Protein AF-A0AAW9CSM8-F1 (afdb_monomer_lite)

Radius of gyration: 27.27 Å; chains: 1; bounding box: 82×70×45 Å

InterPro domains:
  IPR001107 Band 7 domain [PF01145] (23-104)

Structure (mmCIF, N/CA/C/O backbone):
data_AF-A0AAW9CSM8-F1
#
_entry.id   AF-A0AAW9CSM8-F1
#
loop_
_atom_site.group_PDB
_atom_site.id
_atom_site.type_symbol
_atom_site.label_atom_id
_atom_site.label_alt_id
_atom_site.label_comp_id
_atom_site.label_asym_id
_atom_site.label_entity_id
_atom_site.label_seq_id
_atom_site.pdbx_PDB_ins_code
_atom_site.Cartn_x
_atom_site.Cartn_y
_atom_site.Cartn_z
_atom_site.occupancy
_atom_site.B_iso_or_equiv
_atom_site.auth_seq_id
_atom_site.auth_comp_id
_atom_site.auth_asym_id
_atom_site.auth_atom_id
_atom_site.pdbx_PDB_model_num
ATOM 1 N N . MET A 1 1 ? 42.971 23.163 -3.389 1.00 59.88 1 MET A N 1
ATOM 2 C CA . MET A 1 1 ? 43.068 22.474 -4.699 1.00 59.88 1 MET A CA 1
ATOM 3 C C . MET A 1 1 ? 42.700 20.986 -4.624 1.00 59.88 1 MET A C 1
ATOM 5 O O . MET A 1 1 ? 41.675 20.627 -5.176 1.00 59.88 1 MET A O 1
ATOM 9 N N . LYS A 1 2 ? 43.427 20.116 -3.897 1.00 65.19 2 LYS A N 1
ATOM 10 C CA . LYS A 1 2 ? 43.153 18.652 -3.868 1.00 65.19 2 LYS A CA 1
ATOM 11 C C . LYS A 1 2 ? 41.755 18.247 -3.356 1.00 65.19 2 LYS A C 1
ATOM 13 O O . LYS A 1 2 ? 41.156 17.319 -3.883 1.00 65.19 2 LYS A O 1
ATOM 18 N N . ARG A 1 3 ? 41.207 18.968 -2.368 1.00 72.38 3 ARG A N 1
ATOM 19 C CA . ARG A 1 3 ? 39.859 18.698 -1.824 1.00 72.38 3 ARG A CA 1
ATOM 20 C C . ARG A 1 3 ? 38.722 19.069 -2.790 1.00 72.38 3 ARG A C 1
ATOM 22 O O . ARG A 1 3 ? 37.690 18.417 -2.765 1.00 72.38 3 ARG A O 1
ATOM 29 N N . LEU A 1 4 ? 38.932 20.053 -3.670 1.00 75.44 4 LEU A N 1
ATOM 30 C CA . LEU A 1 4 ? 37.943 20.464 -4.680 1.00 75.44 4 LEU A CA 1
ATOM 31 C C . LEU A 1 4 ? 37.804 19.412 -5.792 1.00 75.44 4 LEU A C 1
ATOM 33 O O . LEU A 1 4 ? 36.691 19.107 -6.206 1.00 75.44 4 LEU A O 1
ATOM 37 N N . PHE A 1 5 ? 38.912 18.786 -6.203 1.00 75.94 5 PHE A N 1
ATOM 38 C CA . PHE A 1 5 ? 38.882 17.673 -7.160 1.00 75.94 5 PHE A CA 1
ATOM 39 C C . PHE A 1 5 ? 38.205 16.418 -6.593 1.00 75.94 5 PHE A C 1
ATOM 41 O O . PHE A 1 5 ? 37.461 15.755 -7.309 1.00 75.94 5 PHE A O 1
ATOM 48 N N . LEU A 1 6 ? 38.394 16.123 -5.301 1.00 76.44 6 LEU A N 1
ATOM 49 C CA . LEU A 1 6 ? 37.697 15.011 -4.643 1.00 76.44 6 LEU A CA 1
ATOM 50 C C . LEU A 1 6 ? 36.178 15.225 -4.604 1.00 76.44 6 LEU A C 1
ATOM 52 O O . LEU A 1 6 ? 35.428 14.306 -4.911 1.00 76.44 6 LEU A O 1
ATOM 56 N N . ILE A 1 7 ? 35.716 16.440 -4.298 1.00 78.81 7 ILE A N 1
ATOM 57 C CA . ILE A 1 7 ? 34.277 16.753 -4.266 1.00 78.81 7 ILE A CA 1
ATOM 58 C C . ILE A 1 7 ? 33.657 16.647 -5.669 1.00 78.81 7 ILE A C 1
ATOM 60 O O . ILE A 1 7 ? 32.566 16.100 -5.812 1.00 78.81 7 ILE A O 1
ATOM 64 N N . SER A 1 8 ? 34.375 17.080 -6.711 1.00 79.94 8 SER A N 1
ATOM 65 C CA . SER A 1 8 ? 33.909 16.999 -8.104 1.00 79.94 8 SER A CA 1
ATOM 66 C C . SER A 1 8 ? 33.718 15.566 -8.615 1.00 79.94 8 SER A C 1
ATOM 68 O O . SER A 1 8 ? 32.921 15.361 -9.525 1.00 79.94 8 SER A O 1
ATOM 70 N N . ILE A 1 9 ? 34.443 14.587 -8.067 1.00 79.62 9 ILE A N 1
ATOM 71 C CA . ILE A 1 9 ? 34.352 13.176 -8.482 1.00 79.62 9 ILE A CA 1
ATOM 72 C C . ILE A 1 9 ? 33.342 12.412 -7.616 1.00 79.62 9 ILE A C 1
ATOM 74 O O . ILE A 1 9 ? 32.622 11.549 -8.112 1.00 79.62 9 ILE A O 1
ATOM 78 N N . VAL A 1 10 ? 33.247 12.744 -6.327 1.00 80.81 10 VAL A N 1
ATOM 79 C CA . VAL A 1 10 ? 32.354 12.050 -5.387 1.00 80.81 10 VAL A CA 1
ATOM 80 C C . VAL A 1 10 ? 30.888 12.466 -5.568 1.00 80.81 10 VAL A C 1
ATOM 82 O O . VAL A 1 10 ? 30.000 11.625 -5.439 1.00 80.81 10 VAL A O 1
ATOM 85 N N . ALA A 1 11 ? 30.617 13.726 -5.921 1.00 78.00 11 ALA A N 1
ATOM 86 C CA . ALA A 1 11 ? 29.257 14.229 -6.131 1.00 78.00 11 ALA A CA 1
ATOM 87 C C . ALA A 1 11 ? 28.456 13.489 -7.234 1.00 78.00 11 ALA A C 1
ATOM 89 O O . ALA A 1 11 ? 27.327 13.080 -6.955 1.00 78.00 11 ALA A O 1
ATOM 90 N N . PRO A 1 12 ? 28.989 13.244 -8.451 1.00 76.06 12 PRO A N 1
ATOM 91 C CA . PRO A 1 12 ? 28.251 12.505 -9.480 1.00 76.06 12 PRO A CA 1
ATOM 92 C C . PRO A 1 12 ? 28.081 11.016 -9.142 1.00 76.06 12 PRO A C 1
ATOM 94 O O . PRO A 1 12 ? 27.063 10.423 -9.496 1.00 76.06 12 PRO A O 1
ATOM 97 N N . LEU A 1 13 ? 29.027 10.413 -8.412 1.00 72.38 13 LEU A N 1
ATOM 98 C CA . LEU A 1 13 ? 28.932 9.012 -7.991 1.00 72.38 13 LEU A CA 1
ATOM 99 C C . LEU A 1 13 ? 27.810 8.795 -6.964 1.00 72.38 13 LEU A C 1
ATOM 101 O O . LEU A 1 13 ? 27.096 7.801 -7.036 1.00 72.38 13 LEU A O 1
ATOM 105 N N . MET A 1 14 ? 27.615 9.750 -6.051 1.00 68.06 14 MET A N 1
ATOM 106 C CA . MET A 1 14 ? 26.500 9.758 -5.094 1.00 68.06 14 MET A CA 1
ATOM 107 C C . MET A 1 14 ? 25.132 9.822 -5.789 1.00 68.06 14 MET A C 1
ATOM 109 O O . MET A 1 14 ? 24.180 9.185 -5.344 1.00 68.06 14 MET A O 1
ATOM 113 N N . PHE A 1 15 ? 25.036 10.540 -6.910 1.00 67.81 15 PHE A N 1
ATOM 114 C CA . PHE A 1 15 ? 23.776 10.716 -7.635 1.00 67.81 15 PHE A CA 1
ATOM 115 C C . PHE A 1 15 ? 23.300 9.427 -8.330 1.00 67.81 15 PHE A C 1
ATOM 117 O O . PHE A 1 15 ? 22.097 9.188 -8.442 1.00 67.81 15 PHE A O 1
ATOM 124 N N . LEU A 1 16 ? 24.232 8.553 -8.729 1.00 66.38 16 LEU A N 1
ATOM 125 C CA . LEU A 1 16 ? 23.946 7.295 -9.433 1.00 66.38 16 LEU A CA 1
ATOM 126 C C . LEU A 1 16 ? 23.325 6.201 -8.544 1.00 66.38 16 LEU A C 1
ATOM 128 O O . LEU A 1 16 ? 22.789 5.228 -9.068 1.00 66.38 16 LEU A O 1
ATOM 132 N N . VAL A 1 17 ? 23.369 6.340 -7.215 1.00 65.56 17 VAL A N 1
ATOM 133 C CA . VAL A 1 17 ? 22.896 5.303 -6.271 1.00 65.56 17 VAL A CA 1
ATOM 134 C C . VAL A 1 17 ? 21.441 5.530 -5.819 1.00 65.56 17 VAL A C 1
ATOM 136 O O . VAL A 1 17 ? 20.876 4.719 -5.093 1.00 65.56 17 VAL A O 1
ATOM 139 N N . THR A 1 18 ? 20.782 6.596 -6.277 1.00 65.88 18 THR A N 1
ATOM 140 C CA . THR A 1 18 ? 19.479 7.054 -5.748 1.00 65.88 18 THR A CA 1
ATOM 141 C C . THR A 1 18 ? 18.241 6.258 -6.207 1.00 65.88 18 THR A C 1
ATOM 143 O O . THR A 1 18 ? 17.124 6.659 -5.903 1.00 65.88 18 THR A O 1
ATOM 146 N N . GLY A 1 19 ? 18.403 5.120 -6.895 1.00 64.62 19 GLY A N 1
ATOM 147 C CA . GLY A 1 19 ? 17.304 4.389 -7.554 1.00 64.62 19 GLY A CA 1
ATOM 148 C C . GLY A 1 19 ? 17.041 2.956 -7.073 1.00 64.62 19 GLY A C 1
ATOM 149 O O . GLY A 1 19 ? 16.631 2.113 -7.865 1.00 64.62 19 GLY A O 1
ATOM 150 N N . CYS A 1 20 ? 17.360 2.611 -5.827 1.00 72.94 20 CYS A N 1
ATOM 151 C CA . CYS A 1 20 ? 17.330 1.220 -5.364 1.00 72.94 20 CYS A CA 1
ATOM 152 C C . CYS A 1 20 ? 16.128 0.933 -4.449 1.00 72.94 20 CYS A C 1
ATOM 154 O O . CYS A 1 20 ? 16.209 1.166 -3.243 1.00 72.94 20 CYS A O 1
ATOM 156 N N . ASP A 1 21 ? 15.058 0.359 -5.007 1.00 78.12 21 ASP A N 1
ATOM 157 C CA . ASP A 1 21 ? 13.872 -0.060 -4.252 1.00 78.12 21 ASP A CA 1
ATOM 158 C C . ASP A 1 21 ? 13.936 -1.555 -3.914 1.00 78.12 21 ASP A C 1
ATOM 160 O O . ASP A 1 21 ? 14.312 -2.407 -4.732 1.00 78.12 21 ASP A O 1
ATOM 164 N N . ASN A 1 22 ? 13.552 -1.906 -2.688 1.00 80.81 22 ASN A N 1
ATOM 165 C CA . ASN A 1 22 ? 13.473 -3.294 -2.249 1.00 80.81 22 ASN A CA 1
ATOM 166 C C . ASN A 1 22 ? 12.040 -3.662 -1.870 1.00 80.81 22 ASN A C 1
ATOM 168 O O . ASN A 1 22 ? 11.440 -3.026 -1.009 1.00 80.81 22 ASN A O 1
ATOM 172 N N . VAL A 1 23 ? 11.527 -4.721 -2.496 1.00 84.62 23 VAL A N 1
ATOM 173 C CA . VAL A 1 23 ? 10.249 -5.332 -2.135 1.00 84.62 23 VAL A CA 1
ATOM 174 C C . VAL A 1 23 ? 10.536 -6.558 -1.265 1.00 84.62 23 VAL A C 1
ATOM 176 O O . VAL A 1 23 ? 11.103 -7.534 -1.774 1.00 84.62 23 VAL A O 1
ATOM 179 N N . PRO A 1 24 ? 10.183 -6.525 0.031 1.00 83.69 24 PRO A N 1
ATOM 180 C CA . PRO A 1 24 ? 10.383 -7.654 0.930 1.00 83.69 24 PRO A CA 1
ATOM 181 C C . PRO A 1 24 ? 9.439 -8.821 0.600 1.00 83.69 24 PRO A C 1
ATOM 183 O O . PRO A 1 24 ? 8.401 -8.655 -0.043 1.00 83.69 24 PRO A O 1
ATOM 186 N N . ALA A 1 25 ? 9.792 -10.024 1.058 1.00 81.62 25 ALA A N 1
ATOM 187 C CA . ALA A 1 25 ? 8.943 -11.205 0.911 1.00 81.62 25 ALA A CA 1
ATOM 188 C C . ALA A 1 25 ? 7.593 -11.019 1.632 1.00 81.62 25 ALA A C 1
ATOM 190 O O . ALA A 1 25 ? 7.535 -10.418 2.703 1.00 81.62 25 ALA A O 1
ATOM 191 N N . GLY A 1 26 ? 6.508 -11.536 1.045 1.00 81.00 26 GLY A N 1
ATOM 192 C CA . GLY A 1 26 ? 5.142 -11.333 1.554 1.00 81.00 26 GLY A CA 1
ATOM 193 C C . GLY A 1 26 ? 4.497 -10.012 1.119 1.00 81.00 26 GLY A C 1
ATOM 194 O O . GLY A 1 26 ? 3.398 -9.688 1.561 1.00 81.00 26 GLY A O 1
ATOM 195 N N . TYR A 1 27 ? 5.161 -9.260 0.243 1.00 86.12 27 TYR A N 1
ATOM 196 C CA . TYR A 1 27 ? 4.617 -8.065 -0.380 1.00 86.12 27 TYR A CA 1
ATOM 197 C C . TYR A 1 27 ? 4.742 -8.142 -1.901 1.00 86.12 27 TYR A C 1
ATOM 199 O O . TYR A 1 27 ? 5.602 -8.834 -2.447 1.00 86.12 27 TYR A O 1
ATOM 207 N N . VAL A 1 28 ? 3.876 -7.401 -2.581 1.00 87.31 28 VAL A N 1
ATOM 208 C CA . VAL A 1 28 ? 3.871 -7.213 -4.029 1.00 87.31 28 VAL A CA 1
ATOM 209 C C . VAL A 1 28 ? 4.103 -5.741 -4.319 1.00 87.31 28 VAL A C 1
ATOM 211 O O . VAL A 1 28 ? 3.459 -4.875 -3.730 1.00 87.31 28 VAL A O 1
ATOM 214 N N . GLY A 1 29 ? 5.026 -5.459 -5.231 1.00 86.62 29 GLY A N 1
ATOM 215 C CA . GLY A 1 29 ? 5.266 -4.117 -5.735 1.00 86.62 29 GLY A CA 1
ATOM 216 C C . GLY A 1 29 ? 4.393 -3.829 -6.953 1.00 86.62 29 GLY A C 1
ATOM 217 O O . GLY A 1 29 ? 4.300 -4.652 -7.860 1.00 86.62 29 GLY A O 1
ATOM 218 N N . VAL A 1 30 ? 3.779 -2.656 -7.014 1.00 86.94 30 VAL A N 1
ATOM 219 C CA . VAL A 1 30 ? 3.148 -2.120 -8.220 1.00 86.94 30 VAL A CA 1
ATOM 220 C C . VAL A 1 30 ? 3.979 -0.940 -8.684 1.00 86.94 30 VAL A C 1
ATOM 222 O O . VAL A 1 30 ? 4.096 0.074 -7.997 1.00 86.94 30 VAL A O 1
ATOM 225 N N . LYS A 1 31 ? 4.569 -1.097 -9.862 1.00 86.00 31 LYS A N 1
ATOM 226 C CA . LYS A 1 31 ? 5.397 -0.093 -10.510 1.00 86.00 31 LYS A CA 1
ATOM 227 C C . LYS A 1 31 ? 4.504 0.823 -11.339 1.00 86.00 31 LYS A C 1
ATOM 229 O O . LYS A 1 31 ? 3.823 0.345 -12.245 1.00 86.00 31 LYS A O 1
ATOM 234 N N . VAL A 1 32 ? 4.540 2.125 -11.058 1.00 85.19 32 VAL A N 1
ATOM 235 C CA . VAL A 1 32 ? 3.756 3.145 -11.772 1.00 85.19 32 VAL A CA 1
ATOM 236 C C . VAL A 1 32 ? 4.695 4.196 -12.354 1.00 85.19 32 VAL A C 1
ATOM 238 O O . VAL A 1 32 ? 5.610 4.679 -11.687 1.00 85.19 32 VAL A O 1
ATOM 241 N N . GLN A 1 33 ? 4.510 4.538 -13.629 1.00 84.81 33 GLN A N 1
ATOM 242 C CA . GLN A 1 33 ? 5.275 5.605 -14.278 1.00 84.81 33 GLN A CA 1
ATOM 243 C C . GLN A 1 33 ? 4.645 6.972 -13.978 1.00 84.81 33 GLN A C 1
ATOM 245 O O . GLN A 1 33 ? 3.456 7.180 -14.229 1.00 84.81 33 GLN A O 1
ATOM 250 N N . ARG A 1 34 ? 5.456 7.912 -13.468 1.00 74.19 34 ARG A N 1
ATOM 251 C CA . ARG A 1 34 ? 5.018 9.276 -13.109 1.00 74.19 34 ARG A CA 1
ATOM 252 C C . ARG A 1 34 ? 5.025 10.261 -14.275 1.00 74.19 34 ARG A C 1
ATOM 254 O O . ARG A 1 34 ? 4.303 11.251 -14.233 1.00 74.19 34 ARG A O 1
ATOM 261 N N . TYR A 1 35 ? 5.853 10.019 -15.289 1.00 70.56 35 TYR A N 1
ATOM 262 C CA . TYR A 1 35 ? 6.068 10.912 -16.432 1.00 70.56 35 TYR A CA 1
ATOM 263 C C . TYR A 1 35 ? 5.849 10.156 -17.750 1.00 70.56 35 TYR A C 1
ATOM 265 O O . TYR A 1 35 ? 6.177 8.975 -17.834 1.00 70.56 35 TYR A O 1
ATOM 273 N N . GLY A 1 36 ? 5.308 10.834 -18.769 1.00 72.31 36 GLY A N 1
ATOM 274 C CA . GLY A 1 36 ? 4.988 10.261 -20.089 1.00 72.31 36 GLY A CA 1
ATOM 275 C C . GLY A 1 36 ? 3.555 10.551 -20.549 1.00 72.31 36 GLY A C 1
ATOM 276 O O . GLY A 1 36 ? 2.840 11.294 -19.875 1.00 72.31 36 GLY A O 1
ATOM 277 N N . ASP A 1 37 ? 3.154 9.989 -21.689 1.00 71.94 37 ASP A N 1
ATOM 278 C CA . ASP A 1 37 ? 1.762 10.013 -22.183 1.00 71.94 37 ASP A CA 1
ATOM 279 C C . ASP A 1 37 ? 0.913 8.926 -21.484 1.00 71.94 37 ASP A C 1
ATOM 281 O O . ASP A 1 37 ? -0.244 9.146 -21.143 1.00 71.94 37 ASP A O 1
ATOM 285 N N . ASP A 1 38 ? 1.537 7.803 -21.107 1.00 65.94 38 ASP A N 1
ATOM 286 C CA . ASP A 1 38 ? 0.900 6.661 -20.426 1.00 65.94 38 ASP A CA 1
ATOM 287 C C . ASP A 1 38 ? 0.923 6.750 -18.883 1.00 65.94 38 ASP A C 1
ATOM 289 O O . ASP A 1 38 ? 0.996 5.732 -18.177 1.00 65.94 38 ASP A O 1
ATOM 293 N N . ARG A 1 39 ? 0.907 7.967 -18.319 1.00 63.22 39 ARG A N 1
ATOM 294 C CA . ARG A 1 39 ? 0.936 8.174 -16.856 1.00 63.22 39 ARG A CA 1
ATOM 295 C C . ARG A 1 39 ? -0.232 7.457 -16.189 1.00 63.22 39 ARG A C 1
ATOM 297 O O . ARG A 1 39 ? -1.387 7.674 -16.538 1.00 63.22 39 ARG A O 1
ATOM 304 N N . GLY A 1 40 ? 0.071 6.618 -15.202 1.00 61.91 40 GLY A N 1
ATOM 305 C CA . GLY A 1 40 ? -0.940 5.882 -14.436 1.00 61.91 40 GLY A CA 1
ATOM 306 C C . GLY A 1 40 ? -1.633 4.732 -15.179 1.00 61.91 40 GLY A C 1
ATOM 307 O O . GLY A 1 40 ? -2.357 3.976 -14.538 1.00 61.91 40 GLY A O 1
ATOM 308 N N . VAL A 1 41 ? -1.396 4.551 -16.485 1.00 68.69 41 VAL A N 1
ATOM 309 C CA . VAL A 1 41 ? -1.979 3.449 -17.275 1.00 68.69 41 VAL A CA 1
ATOM 310 C C . VAL A 1 41 ? -1.043 2.241 -17.302 1.00 68.69 41 VAL A C 1
ATOM 312 O O . VAL A 1 41 ? -1.498 1.098 -17.233 1.00 68.69 41 VAL A O 1
ATOM 315 N N . ASN A 1 42 ? 0.273 2.474 -17.331 1.00 68.88 42 ASN A N 1
ATOM 316 C CA . ASN A 1 42 ? 1.253 1.395 -17.263 1.00 68.88 42 ASN A CA 1
ATOM 317 C C . ASN A 1 42 ? 1.514 0.988 -15.803 1.00 68.88 42 ASN A C 1
ATOM 319 O O . ASN A 1 42 ? 2.385 1.537 -15.122 1.00 68.88 42 ASN A O 1
ATOM 323 N N . VAL A 1 43 ? 0.694 0.051 -15.322 1.00 77.88 43 VAL A N 1
ATOM 324 C CA . VAL A 1 43 ? 0.837 -0.591 -14.012 1.00 77.88 43 VAL A CA 1
ATOM 325 C C . VAL A 1 43 ? 1.485 -1.960 -14.187 1.00 77.88 43 VAL A C 1
ATOM 327 O O . VAL A 1 43 ? 0.887 -2.892 -14.725 1.00 77.88 43 VAL A O 1
ATOM 330 N N . GLU A 1 44 ? 2.725 -2.099 -13.726 1.00 79.31 44 GLU A N 1
ATOM 331 C CA . GLU A 1 44 ? 3.426 -3.381 -13.760 1.00 79.31 44 GLU A CA 1
ATOM 332 C C . GLU A 1 44 ? 3.488 -3.985 -12.356 1.00 79.31 44 GLU A C 1
ATOM 334 O O . GLU A 1 44 ? 4.031 -3.389 -11.426 1.00 79.31 44 GLU A O 1
ATOM 339 N N . VAL A 1 45 ? 2.941 -5.191 -12.203 1.00 82.56 45 VAL A N 1
ATOM 340 C CA . VAL A 1 45 ? 2.995 -5.941 -10.944 1.00 82.56 45 VAL A CA 1
ATOM 341 C C . VAL A 1 45 ? 4.320 -6.696 -10.874 1.00 82.56 45 VAL A C 1
ATOM 343 O O . VAL A 1 45 ? 4.644 -7.497 -11.752 1.00 82.56 45 VAL A O 1
ATOM 346 N N . LYS A 1 46 ? 5.088 -6.444 -9.818 1.00 82.62 46 LYS A N 1
ATOM 347 C CA . LYS A 1 46 ? 6.381 -7.058 -9.536 1.00 82.62 46 LYS A CA 1
ATOM 348 C C . LYS A 1 46 ? 6.311 -7.852 -8.233 1.00 82.62 46 LYS A C 1
ATOM 350 O O . LYS A 1 46 ? 5.772 -7.384 -7.232 1.00 82.62 46 LYS A O 1
ATOM 355 N N . GLY A 1 47 ? 6.857 -9.065 -8.263 1.00 83.00 47 GLY A N 1
ATOM 356 C CA . GLY A 1 47 ? 7.002 -9.903 -7.074 1.00 83.00 47 GLY A CA 1
ATOM 357 C C . GLY A 1 47 ? 8.065 -9.370 -6.100 1.00 83.00 47 GLY A C 1
ATOM 358 O O . GLY A 1 47 ? 8.644 -8.307 -6.329 1.00 83.00 47 GLY A O 1
ATOM 359 N N . PRO A 1 48 ? 8.348 -10.104 -5.015 1.00 84.25 48 PRO A N 1
ATOM 360 C CA . PRO A 1 48 ? 9.408 -9.746 -4.081 1.00 84.25 48 PRO A CA 1
ATOM 361 C C . PRO A 1 48 ? 10.778 -9.787 -4.767 1.00 84.25 48 PRO A C 1
ATOM 363 O O . PRO A 1 48 ? 11.091 -10.714 -5.518 1.00 84.25 48 PRO A O 1
ATOM 366 N N . GLY A 1 49 ? 11.604 -8.773 -4.518 1.00 84.75 49 GLY A N 1
ATOM 367 C CA . GLY A 1 49 ? 12.872 -8.606 -5.218 1.00 84.75 49 GLY A CA 1
ATOM 368 C C . GLY A 1 49 ? 13.486 -7.218 -5.068 1.00 84.75 49 GLY A C 1
ATOM 369 O O . GLY A 1 49 ? 12.904 -6.293 -4.500 1.00 84.75 49 GLY A O 1
ATOM 370 N N . ARG A 1 50 ? 14.712 -7.079 -5.574 1.00 81.88 50 ARG A N 1
ATOM 371 C CA . ARG A 1 50 ? 15.427 -5.803 -5.663 1.00 81.88 50 ARG A CA 1
ATOM 372 C C . ARG A 1 50 ? 15.217 -5.237 -7.063 1.00 81.88 50 ARG A C 1
ATOM 374 O O . ARG A 1 50 ? 15.538 -5.914 -8.038 1.00 81.88 50 ARG A O 1
ATOM 381 N N . TYR A 1 51 ? 14.708 -4.014 -7.157 1.00 83.62 51 TYR A N 1
ATOM 382 C CA . TYR A 1 51 ? 14.467 -3.350 -8.433 1.00 83.62 51 TYR A CA 1
ATOM 383 C C . TYR A 1 51 ? 15.244 -2.039 -8.491 1.00 83.62 51 TYR A C 1
ATOM 385 O O . TYR A 1 51 ? 15.250 -1.261 -7.539 1.00 83.62 51 TYR A O 1
ATOM 393 N N . PHE A 1 52 ? 15.936 -1.826 -9.610 1.00 79.69 52 PHE A N 1
ATOM 394 C CA . PHE A 1 52 ? 16.588 -0.556 -9.887 1.00 79.69 52 PHE A CA 1
ATOM 395 C C . PHE A 1 52 ? 15.621 0.315 -10.683 1.00 79.69 52 PHE A C 1
ATOM 397 O O . PHE A 1 52 ? 15.389 0.092 -11.876 1.00 79.69 52 PHE A O 1
ATOM 404 N N . ASN A 1 53 ? 15.017 1.270 -9.993 1.00 81.44 53 ASN A N 1
ATOM 405 C CA . ASN A 1 53 ? 14.030 2.175 -10.540 1.00 81.44 53 ASN A CA 1
ATOM 406 C C . ASN A 1 53 ? 14.692 3.539 -10.749 1.00 81.44 53 ASN A C 1
ATOM 408 O O . ASN A 1 53 ? 15.352 4.074 -9.865 1.00 81.44 53 ASN A O 1
ATOM 412 N N . GLY A 1 54 ? 14.539 4.107 -11.946 1.00 79.12 54 GLY A N 1
ATOM 413 C CA . GLY A 1 54 ? 14.934 5.495 -12.176 1.00 79.12 54 GLY A CA 1
ATOM 414 C C . GLY A 1 54 ? 14.013 6.464 -11.419 1.00 79.12 54 GLY A C 1
ATOM 415 O O . GLY A 1 54 ? 12.917 6.070 -11.021 1.00 79.12 54 GLY A O 1
ATOM 416 N N . PRO A 1 55 ? 14.376 7.755 -11.320 1.00 76.00 55 PRO A N 1
ATOM 417 C CA . PRO A 1 55 ? 13.605 8.771 -10.583 1.00 76.00 55 PRO A CA 1
ATOM 418 C C . PRO A 1 55 ? 12.183 9.016 -11.128 1.00 76.00 55 PRO A C 1
ATOM 420 O O . PRO A 1 55 ? 11.393 9.741 -10.532 1.00 76.00 55 PRO A O 1
ATOM 423 N N . ASN A 1 56 ? 11.848 8.426 -12.277 1.00 78.00 56 ASN A N 1
ATOM 424 C CA . ASN A 1 56 ? 10.578 8.612 -12.977 1.00 78.00 56 ASN A CA 1
ATOM 425 C C . ASN A 1 56 ? 9.508 7.576 -12.594 1.00 78.00 56 ASN A C 1
ATOM 427 O O . ASN A 1 56 ? 8.411 7.581 -13.163 1.00 78.00 56 ASN A O 1
ATOM 431 N N . VAL A 1 57 ? 9.835 6.652 -11.693 1.00 81.62 57 VAL A N 1
ATOM 432 C CA . VAL A 1 57 ? 9.007 5.500 -11.353 1.00 81.62 57 VAL A CA 1
ATOM 433 C C . VAL A 1 57 ? 8.774 5.468 -9.852 1.00 81.62 57 VAL A C 1
ATOM 435 O O . VAL A 1 57 ? 9.736 5.491 -9.094 1.00 81.62 57 VAL A O 1
ATOM 438 N N . ASP A 1 58 ? 7.514 5.313 -9.451 1.00 84.44 58 ASP A N 1
ATOM 439 C CA . ASP A 1 58 ? 7.161 4.997 -8.068 1.00 84.44 58 ASP A CA 1
ATOM 440 C C . ASP A 1 58 ? 6.865 3.500 -7.922 1.00 84.44 58 ASP A C 1
ATOM 442 O O . ASP A 1 58 ? 6.231 2.883 -8.788 1.00 84.44 58 ASP A O 1
ATOM 446 N N . MET A 1 59 ? 7.313 2.924 -6.806 1.00 84.06 59 MET A N 1
ATOM 447 C CA . MET A 1 59 ? 7.022 1.548 -6.413 1.00 84.06 59 MET A CA 1
ATOM 448 C C . MET A 1 59 ? 6.086 1.546 -5.203 1.00 84.06 59 MET A C 1
ATOM 450 O O . MET A 1 59 ? 6.489 1.894 -4.095 1.00 84.06 59 MET A O 1
ATOM 454 N N . PHE A 1 60 ? 4.839 1.123 -5.400 1.00 87.19 60 PHE A N 1
ATOM 455 C CA . PHE A 1 60 ? 3.878 0.952 -4.309 1.00 87.19 60 PHE A CA 1
ATOM 456 C C . PHE A 1 60 ? 3.926 -0.476 -3.790 1.00 87.19 60 PHE A C 1
ATOM 458 O O . PHE A 1 60 ? 3.799 -1.418 -4.564 1.00 87.19 60 PHE A O 1
ATOM 465 N N . ILE A 1 61 ? 4.106 -0.647 -2.486 1.00 87.06 61 ILE A N 1
ATOM 466 C CA . ILE A 1 61 ? 4.260 -1.962 -1.867 1.00 87.06 61 ILE A CA 1
ATOM 467 C C . ILE A 1 61 ? 2.953 -2.328 -1.165 1.00 87.06 61 ILE A C 1
ATOM 469 O O . ILE A 1 61 ? 2.510 -1.620 -0.263 1.00 87.06 61 ILE A O 1
ATOM 473 N N . PHE A 1 62 ? 2.355 -3.449 -1.562 1.00 87.88 62 PHE A N 1
ATOM 474 C CA . PHE A 1 62 ? 1.126 -3.975 -0.980 1.00 87.88 62 PHE A CA 1
ATOM 475 C C . PHE A 1 62 ? 1.385 -5.304 -0.264 1.00 87.88 62 PHE A C 1
ATOM 477 O O . PHE A 1 62 ? 2.064 -6.169 -0.818 1.00 87.88 62 PHE A O 1
ATOM 484 N N . PRO A 1 63 ? 0.854 -5.499 0.950 1.00 86.75 63 PRO A N 1
ATOM 485 C CA . PRO A 1 63 ? 0.970 -6.762 1.671 1.00 86.75 63 PRO A CA 1
ATOM 486 C C . PRO A 1 63 ? 0.096 -7.848 1.027 1.00 86.75 63 PRO A C 1
ATOM 488 O O . PRO A 1 63 ? -1.045 -7.585 0.646 1.00 86.75 63 PRO A O 1
ATOM 491 N N . THR A 1 64 ? 0.606 -9.079 0.930 1.00 85.12 64 THR A N 1
ATOM 492 C CA . THR A 1 64 ? -0.170 -10.241 0.442 1.00 85.12 64 THR A CA 1
ATOM 493 C C . THR A 1 64 ? -0.682 -11.147 1.558 1.00 85.12 64 THR A C 1
ATOM 495 O O . THR A 1 64 ? -1.482 -12.048 1.310 1.00 85.12 64 THR A O 1
ATOM 498 N N . PHE A 1 65 ? -0.249 -10.913 2.796 1.00 84.81 65 PHE A N 1
ATOM 499 C CA . PHE A 1 65 ? -0.745 -11.621 3.971 1.00 84.81 65 PHE A CA 1
ATOM 500 C C . PHE A 1 65 ? -2.171 -11.186 4.329 1.00 84.81 65 PHE A C 1
ATOM 502 O O . PHE A 1 65 ? -2.578 -10.051 4.085 1.00 84.81 65 PHE A O 1
ATOM 509 N N . THR A 1 66 ? -2.928 -12.109 4.922 1.00 85.94 66 THR A N 1
ATOM 510 C CA . THR A 1 66 ? -4.281 -11.857 5.424 1.00 85.94 66 THR A CA 1
ATOM 511 C C . THR A 1 66 ? -4.225 -10.868 6.579 1.00 85.94 66 THR A C 1
ATOM 513 O O . THR A 1 66 ? -3.634 -11.168 7.618 1.00 85.94 66 THR A O 1
ATOM 516 N N . GLN A 1 67 ? -4.843 -9.706 6.406 1.00 84.38 67 GLN A N 1
ATOM 517 C CA . GLN A 1 67 ? -4.986 -8.706 7.456 1.00 84.38 67 GLN A CA 1
ATOM 518 C C . GLN A 1 67 ? -6.432 -8.708 7.931 1.00 84.38 67 GLN A C 1
ATOM 520 O O . GLN A 1 67 ? -7.357 -8.600 7.125 1.00 84.38 67 GLN A O 1
ATOM 525 N N . SER A 1 68 ? -6.616 -8.861 9.239 1.00 88.31 68 SER A N 1
ATOM 526 C CA . SER A 1 68 ? -7.909 -8.736 9.89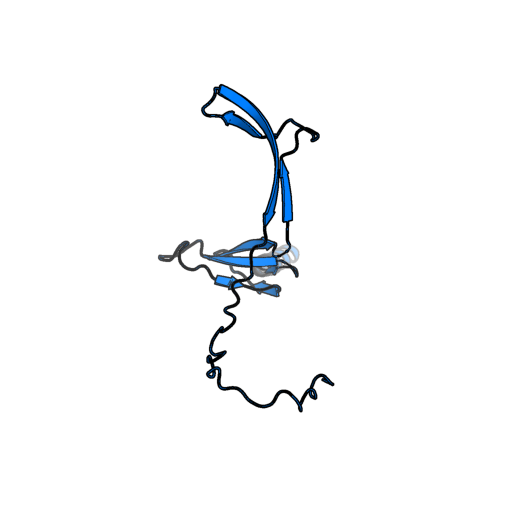9 1.00 88.31 68 SER A CA 1
ATOM 527 C C . SER A 1 68 ? -7.998 -7.364 10.551 1.00 88.31 68 SER A C 1
ATOM 529 O O . SER A 1 68 ? -7.196 -7.052 11.433 1.00 88.31 68 SER A O 1
ATOM 531 N N . TYR A 1 69 ? -8.972 -6.568 10.133 1.00 87.81 69 TYR A N 1
ATOM 532 C CA . TYR A 1 69 ? -9.369 -5.357 10.835 1.00 87.81 69 TYR A CA 1
ATOM 533 C C . TYR A 1 69 ? -10.713 -5.608 11.510 1.00 87.81 69 TYR A C 1
ATOM 535 O O . TYR A 1 69 ? -11.623 -6.160 10.889 1.00 87.81 69 TYR A O 1
ATOM 543 N N . VAL A 1 70 ? -10.827 -5.230 12.778 1.00 86.75 70 VAL A N 1
ATOM 544 C CA . VAL A 1 70 ? -12.055 -5.393 13.555 1.00 86.75 70 VAL A CA 1
ATOM 545 C C . VAL A 1 70 ? -12.497 -4.021 14.034 1.00 86.75 70 VAL A C 1
ATOM 547 O O . VAL A 1 70 ? -11.750 -3.344 14.735 1.00 86.75 70 VAL A O 1
ATOM 550 N N . TRP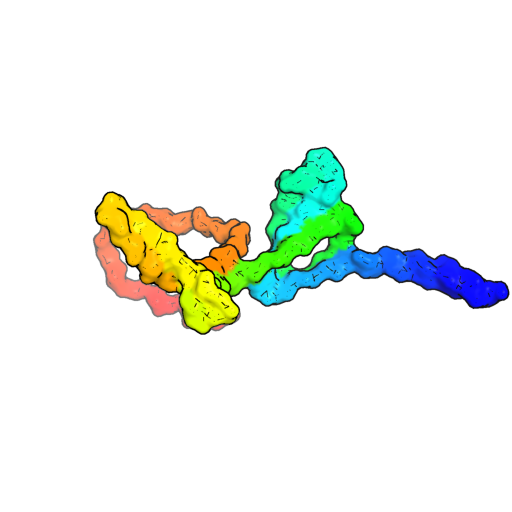 A 1 71 ? -13.704 -3.632 13.637 1.00 87.94 71 TRP A N 1
ATOM 551 C CA . TRP A 1 71 ? -14.430 -2.508 14.211 1.00 87.94 71 TRP A CA 1
ATOM 552 C C . TRP A 1 71 ? -15.152 -3.021 15.452 1.00 87.94 71 TRP A C 1
ATOM 554 O O . TRP A 1 71 ? -16.142 -3.743 15.332 1.00 87.94 71 TRP A O 1
ATOM 564 N N . ASP A 1 72 ? -14.606 -2.697 16.620 1.00 84.81 72 ASP A N 1
ATOM 565 C CA . ASP A 1 72 ? -15.088 -3.143 17.928 1.00 84.81 72 ASP A CA 1
ATOM 566 C C . ASP A 1 72 ? -15.355 -1.922 18.814 1.00 84.81 72 ASP A C 1
ATOM 568 O O . ASP A 1 72 ? -14.609 -0.937 18.800 1.00 84.81 72 ASP A O 1
ATOM 572 N N . LYS A 1 73 ? -16.415 -2.001 19.609 1.00 78.00 73 LYS A N 1
ATOM 573 C CA . LYS A 1 73 ? -16.721 -1.069 20.691 1.00 78.00 73 LYS A CA 1
ATOM 574 C C . LYS A 1 73 ? -15.652 -1.051 21.797 1.00 78.00 73 LYS A C 1
ATOM 576 O O . LYS A 1 73 ? -15.407 -0.026 22.419 1.00 78.00 73 LYS A O 1
ATOM 581 N N . ALA A 1 74 ? -14.972 -2.169 22.050 1.00 73.81 74 ALA A N 1
ATOM 582 C CA . ALA A 1 74 ? -13.996 -2.303 23.138 1.00 73.81 74 ALA A CA 1
ATOM 583 C C . ALA A 1 74 ? -12.606 -1.687 22.845 1.00 73.81 74 ALA A C 1
ATOM 585 O O . ALA A 1 74 ? -11.683 -1.822 23.654 1.00 73.81 74 ALA A O 1
ATOM 586 N N . GLY A 1 75 ? -12.428 -1.044 21.686 1.00 74.81 75 GLY A N 1
ATOM 587 C CA . GLY A 1 75 ? -11.164 -0.451 21.248 1.00 74.81 75 GLY A CA 1
ATOM 588 C C . GLY A 1 75 ? -10.769 0.855 21.960 1.00 74.81 75 GLY A C 1
ATOM 589 O O . GLY A 1 75 ? -11.329 1.260 22.974 1.00 74.81 75 GLY A O 1
ATOM 590 N N . LYS A 1 76 ? -9.770 1.560 21.402 1.00 68.94 76 LYS A N 1
ATOM 591 C CA . LYS A 1 76 ? -9.318 2.884 21.896 1.00 68.94 76 LYS A CA 1
ATOM 592 C C . LYS A 1 76 ? -10.350 4.001 21.657 1.00 68.94 76 LYS A C 1
ATOM 594 O O . LYS A 1 76 ? -10.202 5.097 22.194 1.00 68.94 76 LYS A O 1
ATOM 599 N N . SER A 1 77 ? -11.348 3.756 20.814 1.00 70.88 77 SER A N 1
ATOM 600 C CA . SER A 1 77 ? -12.483 4.628 20.495 1.00 70.88 77 SER A CA 1
ATOM 601 C C . SER A 1 77 ? -13.634 3.745 19.995 1.00 70.88 77 SER A C 1
ATOM 603 O O . SER A 1 77 ? -13.362 2.688 19.426 1.00 70.88 77 SER A O 1
ATOM 605 N N . ASP A 1 78 ? -14.889 4.157 20.209 1.00 78.88 78 ASP A N 1
ATOM 606 C CA . ASP A 1 78 ? -16.072 3.414 19.747 1.00 78.88 78 ASP A CA 1
ATOM 607 C C . ASP A 1 78 ? -16.161 3.464 18.209 1.00 78.88 78 ASP A C 1
ATOM 609 O O . ASP A 1 78 ? -16.717 4.401 17.637 1.00 78.88 78 ASP A O 1
ATOM 613 N N . GLU A 1 79 ? -15.619 2.450 17.530 1.00 79.75 79 GLU A N 1
ATOM 614 C CA . GLU A 1 79 ? -15.714 2.293 16.068 1.00 79.75 79 GLU A CA 1
ATOM 615 C C . GLU A 1 79 ? -16.843 1.336 15.640 1.00 79.75 79 GLU A C 1
ATOM 617 O O . GLU A 1 79 ? -16.971 0.996 14.465 1.00 79.75 79 GLU A O 1
ATOM 622 N N . SER A 1 80 ? -17.673 0.896 16.591 1.00 81.94 80 SER A N 1
ATOM 623 C CA . SER A 1 80 ? -18.800 -0.011 16.345 1.00 81.94 80 SER A CA 1
ATOM 624 C C . SER A 1 80 ? -19.833 0.582 15.379 1.00 81.94 80 SER A C 1
ATOM 626 O O . SER A 1 80 ? -20.173 1.770 15.436 1.00 81.94 80 SER A O 1
ATOM 628 N N . PHE A 1 81 ? -20.394 -0.261 14.513 1.00 83.31 81 PHE A N 1
ATOM 629 C CA . PHE A 1 81 ? -21.436 0.172 13.590 1.00 83.31 81 PHE A CA 1
ATOM 630 C C . PHE A 1 81 ? -22.782 0.212 14.304 1.00 83.31 81 PHE A C 1
ATOM 632 O O . PHE A 1 81 ? -23.211 -0.765 14.917 1.00 83.31 81 PHE A O 1
ATOM 639 N N . THR A 1 82 ? -23.475 1.343 14.180 1.00 87.75 82 THR A N 1
ATOM 640 C CA . THR A 1 82 ? -24.857 1.487 14.643 1.00 87.75 82 THR A CA 1
ATOM 641 C C . THR A 1 82 ? -25.742 1.787 13.447 1.00 87.75 82 THR A C 1
ATOM 643 O O . THR A 1 82 ? -25.586 2.826 12.806 1.00 87.75 82 THR A O 1
ATOM 646 N N . PHE A 1 83 ? -26.667 0.883 13.136 1.00 88.56 83 PHE A N 1
ATOM 647 C CA . PHE A 1 83 ? -27.653 1.084 12.079 1.00 88.56 83 PHE A CA 1
ATOM 648 C C . PHE A 1 83 ? -29.069 0.982 12.638 1.00 88.56 83 PHE A C 1
ATOM 650 O O . PHE A 1 83 ? -29.341 0.248 13.590 1.00 88.56 83 PHE A O 1
ATOM 657 N N . GLN A 1 84 ? -29.975 1.752 12.037 1.00 93.31 84 GLN A N 1
ATOM 658 C CA . GLN A 1 84 ? -31.399 1.683 12.335 1.00 93.31 84 GLN A CA 1
ATOM 659 C C . GLN A 1 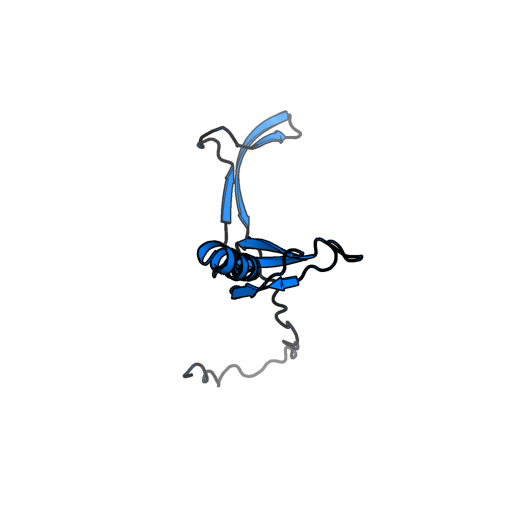84 ? -32.047 0.677 11.390 1.00 93.31 84 GLN A C 1
ATOM 661 O O . GLN A 1 84 ? -31.866 0.742 10.173 1.00 93.31 84 GLN A O 1
ATOM 666 N N . THR A 1 85 ? -32.791 -0.264 11.955 1.00 90.31 85 THR A N 1
ATOM 667 C CA . THR A 1 85 ? -33.648 -1.164 11.177 1.00 90.31 85 THR A CA 1
ATOM 668 C C . THR A 1 85 ? -34.854 -0.401 10.624 1.00 90.31 85 THR A C 1
ATOM 670 O O . THR A 1 85 ? -35.195 0.679 11.105 1.00 90.31 85 THR A O 1
ATOM 673 N N . ILE A 1 86 ? -35.539 -0.972 9.628 1.00 91.31 86 ILE A N 1
ATOM 674 C CA . ILE A 1 86 ? -36.766 -0.375 9.071 1.00 91.31 86 ILE A CA 1
ATOM 675 C C . ILE A 1 86 ? -37.875 -0.201 10.125 1.00 91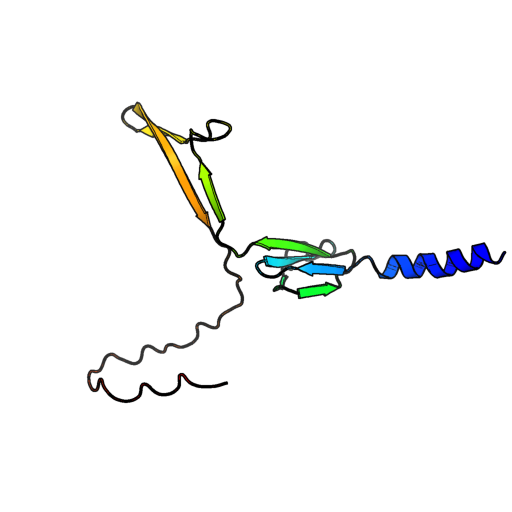.31 86 ILE A C 1
ATOM 677 O O . ILE A 1 86 ? -38.740 0.655 9.983 1.00 91.31 86 ILE A O 1
ATOM 681 N N . GLU A 1 87 ? -37.810 -0.976 11.206 1.00 91.31 87 GLU A N 1
ATOM 682 C CA . GL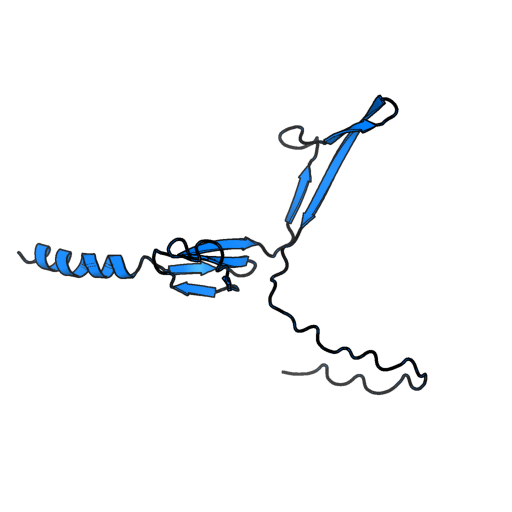U A 1 87 ? -38.730 -0.931 12.344 1.00 91.31 87 GLU A CA 1
ATOM 683 C C . GLU A 1 87 ? -38.356 0.149 13.380 1.00 91.31 87 GLU A C 1
ATOM 685 O O . GLU A 1 87 ? -39.047 0.311 14.381 1.00 91.31 87 GLU A O 1
ATOM 690 N N . GLY A 1 88 ? -37.269 0.902 13.159 1.00 86.81 88 GLY A N 1
ATOM 691 C CA . GLY A 1 88 ? -36.812 1.969 14.056 1.00 86.81 88 GLY A CA 1
ATOM 692 C C . GLY A 1 88 ? -36.014 1.486 15.271 1.00 86.81 88 GLY A C 1
ATOM 693 O O . GLY A 1 88 ? -35.757 2.270 16.183 1.00 86.81 88 GLY A O 1
ATOM 694 N N . LEU A 1 89 ? -35.613 0.211 15.303 1.00 91.06 89 LEU A N 1
ATOM 695 C CA . LEU A 1 89 ? -34.726 -0.318 16.340 1.00 91.06 89 LEU A CA 1
ATOM 696 C C . LEU A 1 89 ? -33.262 -0.034 15.992 1.00 91.06 89 LEU A C 1
ATOM 698 O O . LEU A 1 89 ? -32.808 -0.361 14.889 1.00 91.06 89 LEU A O 1
ATOM 702 N N . SER A 1 90 ? -32.533 0.507 16.971 1.00 88.69 90 SER A N 1
ATOM 703 C CA . SER A 1 90 ? -31.100 0.791 16.891 1.00 88.69 90 SER A CA 1
ATOM 704 C C . SER A 1 90 ? -30.299 -0.445 17.269 1.00 88.69 90 SER A C 1
ATOM 706 O O . SER A 1 90 ? -30.282 -0.841 18.435 1.00 88.69 90 SER A O 1
ATOM 708 N N . VAL A 1 91 ? -29.608 -1.036 16.300 1.00 88.56 91 VAL A N 1
ATOM 709 C CA . VAL A 1 91 ? -28.751 -2.204 16.521 1.00 88.56 91 VAL A CA 1
ATOM 710 C C . VAL A 1 91 ? -27.293 -1.767 16.449 1.00 88.56 91 VAL A C 1
ATOM 712 O O . VAL A 1 91 ? -26.890 -1.084 15.508 1.00 88.56 91 VAL A O 1
ATOM 715 N N . ASN A 1 92 ? -26.514 -2.155 17.459 1.00 87.88 92 ASN A N 1
ATOM 716 C CA . ASN A 1 92 ? -25.073 -1.937 17.532 1.00 87.88 92 ASN A CA 1
ATOM 717 C C . ASN A 1 92 ? -24.361 -3.282 17.348 1.00 87.88 92 ASN A C 1
ATOM 719 O O . ASN A 1 92 ? -24.760 -4.273 17.963 1.00 87.88 92 ASN A O 1
ATOM 723 N N . THR A 1 93 ? -23.359 -3.336 16.472 1.00 86.94 93 THR A N 1
ATOM 724 C CA . THR A 1 93 ? -22.638 -4.577 16.171 1.00 86.94 93 THR A CA 1
ATOM 725 C C . THR A 1 93 ? -21.170 -4.317 15.855 1.00 86.94 93 THR A C 1
ATOM 727 O O . THR A 1 93 ? -20.820 -3.300 15.245 1.00 86.94 93 THR A O 1
ATOM 730 N N . ASP A 1 94 ? -20.334 -5.275 16.248 1.00 88.56 94 ASP A N 1
ATOM 731 C CA . ASP A 1 94 ? -18.912 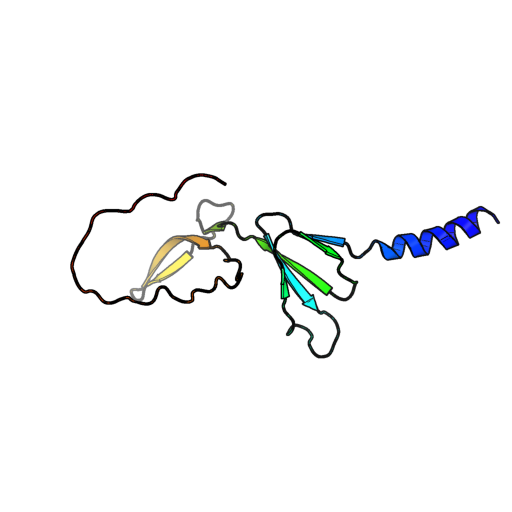-5.312 15.936 1.00 88.56 94 ASP A CA 1
ATOM 732 C C . ASP A 1 94 ? -18.694 -6.134 14.662 1.00 88.56 94 ASP A C 1
ATOM 734 O O . ASP A 1 94 ? -19.256 -7.221 14.490 1.00 88.56 94 ASP A O 1
ATOM 738 N N . ILE A 1 95 ? -17.885 -5.611 13.741 1.00 87.69 95 ILE A N 1
ATOM 739 C CA . ILE A 1 95 ? -17.652 -6.225 12.429 1.00 87.69 95 ILE A CA 1
ATOM 740 C C . ILE A 1 95 ? -16.158 -6.480 12.265 1.00 87.69 95 ILE A C 1
ATOM 742 O O . ILE A 1 95 ? -15.343 -5.569 12.371 1.00 87.69 95 ILE A O 1
ATOM 746 N N . GLY A 1 96 ? -15.796 -7.723 11.953 1.00 88.69 96 GLY A N 1
ATOM 747 C CA . GLY A 1 96 ? -14.440 -8.102 11.569 1.00 88.69 96 GLY A CA 1
ATOM 748 C C . GLY A 1 96 ? -14.353 -8.374 10.074 1.00 88.69 96 GLY A C 1
ATOM 749 O O . GLY A 1 96 ? -15.033 -9.267 9.571 1.00 88.69 96 GLY A O 1
ATOM 750 N N . VAL A 1 97 ? -13.493 -7.652 9.360 1.00 88.69 97 VAL A N 1
ATOM 751 C CA . VAL A 1 97 ? -13.178 -7.940 7.957 1.00 88.69 97 VAL A CA 1
ATOM 752 C C . VAL A 1 97 ? -11.755 -8.458 7.859 1.00 88.69 97 VAL A C 1
ATOM 754 O O . VAL A 1 97 ? -10.804 -7.828 8.311 1.00 88.69 97 VAL A O 1
ATOM 757 N N . SER A 1 98 ? -11.615 -9.622 7.230 1.00 88.62 98 SER A N 1
ATOM 758 C CA . SER A 1 98 ? -10.322 -10.183 6.852 1.00 88.62 98 SER A CA 1
ATOM 759 C C . SER A 1 98 ? -10.185 -10.134 5.341 1.00 88.62 98 SER A C 1
ATOM 761 O O . SER A 1 98 ? -11.021 -10.687 4.627 1.00 88.62 98 SER A O 1
ATOM 763 N N . TYR A 1 99 ? -9.135 -9.483 4.850 1.00 86.69 99 TYR A N 1
ATOM 764 C CA . TYR A 1 99 ? -8.848 -9.412 3.422 1.00 86.69 99 TYR A CA 1
ATOM 765 C C . TYR A 1 99 ? -7.406 -9.822 3.132 1.00 86.69 99 TYR A C 1
ATOM 767 O O . TYR A 1 99 ? -6.501 -9.670 3.953 1.00 86.69 99 TYR A O 1
ATOM 775 N N . ALA A 1 100 ? -7.201 -10.358 1.934 1.00 82.69 100 ALA A N 1
ATOM 776 C CA . ALA A 1 100 ? -5.888 -10.614 1.368 1.00 82.69 100 ALA A CA 1
ATOM 777 C C . ALA A 1 100 ? -5.916 -10.216 -0.102 1.00 82.69 100 ALA A C 1
ATOM 779 O O . ALA A 1 100 ? -6.889 -10.491 -0.808 1.00 82.69 100 ALA A O 1
ATOM 780 N N . ILE A 1 101 ? -4.847 -9.575 -0.563 1.00 80.50 101 ILE A N 1
ATOM 781 C CA . ILE A 1 101 ? -4.680 -9.232 -1.971 1.00 80.50 101 ILE A CA 1
ATOM 782 C C . ILE A 1 101 ? -3.936 -10.401 -2.621 1.00 80.50 101 ILE A C 1
ATOM 784 O O . ILE A 1 101 ? -2.749 -10.589 -2.342 1.00 80.50 101 ILE A O 1
ATOM 788 N N . PRO A 1 102 ? -4.594 -11.216 -3.467 1.00 71.81 102 PRO A N 1
ATOM 789 C CA . PRO A 1 102 ? -3.885 -12.256 -4.189 1.00 71.81 102 PRO A CA 1
ATOM 790 C C . PRO A 1 102 ? -2.914 -11.599 -5.167 1.00 71.81 102 PRO A C 1
ATOM 792 O O . PRO A 1 102 ? -3.301 -10.712 -5.937 1.00 71.81 102 PRO A O 1
ATOM 795 N N . GLU A 1 103 ? -1.661 -12.057 -5.187 1.00 64.62 103 GLU A N 1
ATOM 796 C CA . GLU A 1 103 ? -0.773 -11.696 -6.283 1.00 64.62 103 GLU A CA 1
ATOM 797 C C . GLU A 1 103 ? -1.408 -12.218 -7.572 1.00 64.62 103 GLU A C 1
ATOM 799 O O . GLU A 1 103 ? -1.648 -13.415 -7.751 1.00 64.62 103 GLU A O 1
ATOM 804 N N . ARG A 1 104 ? -1.745 -11.315 -8.493 1.00 59.78 104 ARG A N 1
ATOM 805 C CA . ARG A 1 104 ? -2.258 -11.718 -9.801 1.00 59.78 104 ARG A CA 1
ATOM 806 C C . ARG A 1 104 ? -1.090 -12.159 -10.688 1.00 59.78 104 ARG A C 1
ATOM 808 O O . ARG A 1 104 ? -0.986 -11.754 -11.841 1.00 59.78 104 ARG A O 1
ATOM 815 N N . THR A 1 105 ? -0.216 -13.022 -10.169 1.00 49.25 105 THR A N 1
ATOM 816 C CA . THR A 1 105 ? 0.640 -13.851 -11.008 1.00 49.25 105 THR A CA 1
ATOM 817 C C . THR A 1 105 ? -0.323 -14.753 -11.747 1.00 49.25 105 THR A C 1
ATOM 819 O O . THR A 1 105 ? -0.972 -15.600 -11.139 1.00 49.25 105 THR A O 1
ATOM 822 N N . ARG A 1 106 ? -0.506 -14.491 -13.041 1.00 41.06 106 ARG A N 1
ATOM 823 C CA . ARG A 1 106 ? -1.411 -15.185 -13.956 1.00 41.06 106 ARG A CA 1
ATOM 824 C C . ARG A 1 106 ? -1.127 -16.691 -13.908 1.00 41.06 106 ARG A C 1
ATOM 826 O O . ARG A 1 106 ? -0.443 -17.231 -14.773 1.00 41.06 106 ARG A O 1
ATOM 833 N N . ARG A 1 107 ? -1.654 -17.391 -12.898 1.00 41.44 107 ARG A N 1
ATOM 834 C CA . ARG A 1 107 ? -1.751 -18.839 -12.909 1.00 41.44 107 ARG A CA 1
ATOM 835 C C . ARG A 1 107 ? -2.675 -19.120 -14.065 1.00 41.44 107 ARG A C 1
ATOM 837 O O . ARG A 1 107 ? -3.860 -18.800 -14.042 1.00 41.44 107 ARG A O 1
ATOM 844 N N . ARG A 1 108 ? -2.061 -19.633 -15.121 1.00 39.56 108 ARG A N 1
ATOM 845 C CA . ARG A 1 108 ? -2.704 -20.315 -16.221 1.00 39.56 108 ARG A CA 1
ATOM 846 C C . ARG A 1 108 ? -3.638 -21.360 -15.614 1.00 39.56 108 ARG A C 1
ATOM 848 O O . ARG A 1 108 ? -3.258 -22.504 -15.417 1.00 39.56 108 ARG A O 1
ATOM 855 N N . CYS A 1 109 ? -4.867 -20.962 -15.321 1.00 48.84 109 CYS A N 1
ATOM 856 C CA . CYS A 1 109 ? -5.969 -21.893 -15.277 1.00 48.84 109 CYS A CA 1
ATOM 857 C C . CYS A 1 109 ? -6.263 -22.194 -16.750 1.00 48.84 109 CYS A C 1
ATOM 859 O O . CYS A 1 109 ? -7.049 -21.518 -17.401 1.00 48.84 109 CYS A O 1
ATOM 861 N N . SER A 1 110 ? -5.505 -23.118 -17.337 1.00 50.66 110 SER A N 1
ATOM 862 C CA . SER A 1 110 ? -5.832 -23.685 -18.641 1.00 50.66 110 SER A CA 1
ATOM 863 C C . SER A 1 110 ? -5.690 -25.189 -18.536 1.00 50.66 110 SER A C 1
ATOM 865 O O . SER A 1 110 ? -4.580 -25.719 -18.559 1.00 50.66 110 SER A O 1
ATOM 867 N N . ARG A 1 111 ? -6.870 -25.812 -18.513 1.00 46.22 111 ARG A N 1
ATOM 868 C CA . ARG A 1 111 ? -7.169 -27.224 -18.741 1.00 46.22 111 ARG A CA 1
ATOM 869 C C . ARG A 1 111 ? -6.892 -28.176 -17.580 1.00 46.22 111 ARG A C 1
ATOM 871 O O . ARG A 1 111 ? -6.134 -29.126 -17.713 1.00 46.22 111 ARG A O 1
ATOM 878 N N . SER A 1 112 ? -7.718 -28.075 -16.542 1.00 46.16 112 SER A N 1
ATOM 879 C CA . SER A 1 112 ? -8.539 -29.249 -16.235 1.00 46.16 112 SER A CA 1
ATOM 880 C C . SER A 1 112 ? -9.639 -29.310 -17.297 1.00 46.16 112 SER A C 1
ATOM 882 O O . SER A 1 112 ? -10.719 -28.741 -17.154 1.00 46.16 112 SER A O 1
ATOM 884 N N . THR A 1 113 ? -9.326 -29.922 -18.441 1.00 49.41 113 THR A N 1
ATOM 885 C CA . THR A 1 113 ? -10.373 -30.375 -19.355 1.00 49.41 113 THR A CA 1
ATOM 886 C C . THR A 1 113 ? -11.295 -31.246 -18.517 1.00 49.41 113 THR A C 1
ATOM 888 O O . THR A 1 113 ? -10.835 -32.220 -17.923 1.00 49.41 113 THR A O 1
ATOM 891 N N . GLY A 1 114 ? -12.569 -30.865 -18.438 1.00 46.31 114 GLY A N 1
ATOM 892 C CA . GLY A 1 114 ? -13.630 -31.753 -18.001 1.00 46.31 114 GLY A CA 1
ATOM 893 C C . GLY A 1 114 ? -13.621 -32.974 -18.910 1.00 46.31 114 GLY A C 1
ATOM 894 O O . GLY A 1 114 ? -14.255 -32.986 -19.960 1.00 46.31 114 GLY A O 1
ATOM 895 N N . ALA A 1 115 ? -12.834 -33.978 -18.539 1.00 42.94 115 ALA A N 1
ATOM 896 C CA . ALA A 1 115 ? -12.952 -35.314 -19.066 1.00 42.94 115 ALA A CA 1
ATOM 897 C C . ALA A 1 115 ? -14.188 -35.902 -18.396 1.00 42.94 115 ALA A C 1
ATOM 899 O O . ALA A 1 115 ? -14.182 -36.216 -17.208 1.00 42.94 115 ALA A O 1
ATOM 900 N N . ALA A 1 116 ? -15.264 -35.895 -19.179 1.00 39.53 116 ALA A N 1
ATOM 901 C CA . ALA A 1 116 ? -16.428 -36.754 -19.100 1.00 39.53 116 ALA A CA 1
ATOM 902 C C . ALA A 1 116 ? -16.461 -37.704 -17.892 1.00 39.53 116 ALA A C 1
ATOM 904 O O . ALA A 1 116 ? -15.684 -38.655 -17.784 1.00 39.53 116 ALA A O 1
ATOM 905 N N . LEU A 1 117 ? -17.465 -37.486 -17.042 1.00 43.19 117 LEU A N 1
ATOM 906 C CA . LEU A 1 117 ? -18.074 -38.537 -16.243 1.00 43.19 117 LEU A CA 1
ATOM 907 C C . LEU A 1 117 ? -18.469 -39.707 -17.166 1.00 43.19 117 LEU A C 1
ATOM 909 O O . LEU A 1 117 ? -19.571 -39.761 -17.695 1.00 43.19 117 LEU A O 1
ATOM 913 N N . THR A 1 118 ? -17.579 -40.680 -17.307 1.00 38.97 118 THR A N 1
ATOM 914 C CA . THR A 1 118 ? -17.929 -42.067 -17.625 1.00 38.97 118 THR A CA 1
ATOM 915 C C . THR A 1 118 ? -17.055 -42.966 -16.769 1.00 38.97 118 THR A C 1
ATOM 917 O O . THR A 1 118 ? -15.985 -43.417 -17.154 1.00 38.97 118 THR A O 1
ATOM 920 N N . LYS A 1 119 ? -17.518 -43.126 -15.527 1.00 45.41 119 LYS A N 1
ATOM 921 C CA . LYS A 1 119 ? -17.679 -44.404 -14.827 1.00 45.41 119 LYS A CA 1
ATOM 922 C C . LYS A 1 119 ? -16.766 -45.530 -15.336 1.00 45.41 119 LYS A C 1
ATOM 924 O O . LYS A 1 119 ? -17.126 -46.218 -16.280 1.00 45.41 119 LYS A O 1
ATOM 929 N N . SER A 1 120 ? -15.644 -45.756 -14.658 1.00 41.88 120 SER A N 1
ATOM 930 C CA . SER A 1 120 ? -15.146 -47.076 -14.233 1.00 41.88 120 SER A CA 1
ATOM 931 C C . SER A 1 120 ? -13.670 -46.954 -13.849 1.00 41.88 120 SER A C 1
ATOM 933 O O . SER A 1 120 ? -12.893 -46.339 -14.568 1.00 41.88 120 SER A O 1
ATOM 935 N N . ARG A 1 121 ? -13.296 -47.595 -12.740 1.00 41.91 121 ARG A N 1
ATOM 936 C CA . ARG A 1 121 ? -11.928 -47.743 -12.209 1.00 41.91 121 ARG A CA 1
ATOM 937 C C . ARG A 1 121 ? -11.380 -46.553 -11.425 1.00 41.91 121 ARG A C 1
ATOM 939 O O . ARG A 1 121 ? -10.436 -45.871 -11.802 1.00 41.91 121 ARG A O 1
ATOM 946 N N . ALA A 1 122 ? -11.919 -46.443 -10.215 1.00 44.22 122 ALA A N 1
ATOM 947 C CA . ALA A 1 122 ? -11.054 -46.291 -9.059 1.00 44.22 122 ALA A CA 1
ATOM 948 C C . ALA A 1 122 ? -9.988 -47.407 -9.042 1.00 44.22 122 ALA A C 1
ATOM 950 O O . ALA A 1 122 ? -10.264 -48.540 -9.443 1.00 44.22 122 ALA A O 1
ATOM 951 N N . SER A 1 123 ? -8.830 -47.068 -8.482 1.00 46.19 123 SER A N 1
ATOM 952 C CA . SER A 1 123 ? -7.681 -47.923 -8.173 1.00 46.19 123 SER A CA 1
ATOM 953 C C . SER A 1 123 ? -6.538 -47.876 -9.193 1.00 46.19 123 SER A C 1
ATOM 955 O O . SER A 1 123 ? -6.699 -48.210 -10.362 1.00 46.19 123 SER A O 1
ATOM 957 N N . ILE A 1 124 ? -5.357 -47.551 -8.649 1.00 45.84 124 ILE A N 1
ATOM 958 C CA . ILE A 1 124 ? -4.007 -47.683 -9.221 1.00 45.84 124 ILE A CA 1
ATOM 959 C C . ILE A 1 124 ? -3.526 -46.470 -10.035 1.00 45.84 124 ILE A C 1
ATOM 961 O O . ILE A 1 124 ? -3.525 -46.490 -11.256 1.00 45.84 124 ILE A O 1
ATOM 965 N N . CYS A 1 125 ? -3.076 -45.410 -9.351 1.00 35.47 125 CYS A N 1
ATOM 966 C CA . CYS A 1 125 ? -1.659 -44.992 -9.373 1.00 35.47 125 CYS A CA 1
ATOM 967 C C . CYS A 1 125 ? -1.446 -43.717 -8.533 1.00 35.47 125 CYS A C 1
ATOM 969 O O . CYS A 1 125 ? -1.106 -42.645 -9.025 1.00 35.47 125 CYS A O 1
ATOM 971 N N . ALA A 1 126 ? -1.622 -43.839 -7.216 1.00 46.62 126 ALA A N 1
ATOM 972 C CA . ALA A 1 126 ? -0.885 -42.998 -6.286 1.00 46.62 126 ALA A CA 1
ATOM 973 C C . ALA A 1 126 ? 0.582 -43.453 -6.332 1.00 46.62 126 ALA A C 1
ATOM 975 O O . ALA A 1 126 ? 0.903 -44.480 -5.742 1.00 46.62 126 ALA A O 1
ATOM 976 N N . ARG A 1 127 ? 1.446 -42.761 -7.086 1.00 45.00 127 ARG A N 1
ATOM 977 C CA . ARG A 1 127 ? 2.921 -42.838 -6.977 1.00 45.00 127 ARG A CA 1
ATOM 978 C C . ARG A 1 127 ? 3.577 -41.820 -7.914 1.00 45.00 127 ARG A C 1
ATOM 980 O O . ARG A 1 127 ? 3.972 -42.156 -9.017 1.00 45.00 127 ARG A O 1
ATOM 987 N N . SER A 1 128 ? 3.675 -40.573 -7.463 1.00 38.62 128 SER A N 1
ATOM 988 C CA . SER A 1 128 ? 4.836 -39.710 -7.746 1.00 38.62 128 SER A CA 1
ATOM 989 C C . SER A 1 128 ? 4.785 -38.462 -6.860 1.00 38.62 128 SER A C 1
ATOM 991 O O . SER A 1 128 ? 4.838 -37.331 -7.328 1.00 38.62 128 SER A O 1
ATOM 993 N N . CYS A 1 129 ? 4.620 -38.675 -5.555 1.00 42.56 129 CYS A N 1
ATOM 994 C CA . CYS A 1 129 ? 5.025 -37.706 -4.546 1.00 42.56 129 CYS A CA 1
ATOM 995 C C . CYS A 1 129 ? 6.296 -38.287 -3.918 1.00 42.56 129 CYS A C 1
ATOM 997 O O . CYS A 1 129 ? 6.215 -39.061 -2.971 1.00 42.56 129 CYS A O 1
ATOM 999 N N . ALA A 1 130 ? 7.442 -38.049 -4.557 1.00 39.66 130 ALA A N 1
ATOM 1000 C CA . ALA A 1 130 ? 8.770 -38.282 -4.003 1.00 39.66 130 ALA A CA 1
ATOM 1001 C C . ALA A 1 130 ? 9.815 -37.571 -4.878 1.00 39.66 130 ALA A C 1
ATOM 1003 O O . ALA A 1 130 ? 9.890 -37.822 -6.079 1.00 39.66 130 ALA A O 1
ATOM 1004 N N . THR A 1 131 ? 10.632 -36.743 -4.221 1.00 38.84 131 THR A N 1
ATOM 1005 C CA . THR A 1 131 ? 12.022 -36.398 -4.576 1.00 38.84 131 THR A CA 1
ATOM 1006 C C . THR A 1 131 ? 12.279 -35.677 -5.904 1.00 38.84 131 THR A C 1
ATOM 1008 O O . THR A 1 131 ? 12.591 -36.317 -6.904 1.00 38.84 131 THR A O 1
ATOM 1011 N N . HIS A 1 132 ? 12.252 -34.340 -5.879 1.00 40.19 132 HIS A N 1
ATOM 1012 C CA . HIS A 1 132 ? 13.448 -33.483 -5.985 1.00 40.19 132 HIS A CA 1
ATOM 1013 C C . HIS A 1 132 ? 13.102 -32.012 -5.725 1.00 40.19 132 HIS A C 1
ATOM 1015 O O . HIS A 1 132 ? 11.965 -31.611 -6.063 1.00 40.19 132 HIS A O 1
#

Sequence (132 aa):
MKRLFLISIVAPLMFLVTGCDNVPAGYVGVKVQRYGDDRGVNVEVKGPGRYFNGPNVDMFIFPTFTQSYVWDKAGKSDESFTFQTIEGLSVNTDIGVSYAIPERTRRRCSRSTGAALTKSRASICARSCATH

Organism: Burkholderia thailandensis (NCBI:txid57975)

Secondary structure (DSSP, 8-state):
-HHHHHHHHHHHHHHTTTTEEEE-TTEEEEEEESSSSSTTT-EEEE-SEEEE--TTEEEEEEE-S-EEEEE-TTSSS---EEEE-TTS-EEEE-EEEEE------------------------S--------

Foldseek 3Di:
DVVVVVCVVVVVVVVQVPFKDFAAAQKKKWKAFCDDPCGPVDTDIHHGDIDRGDPRIDIDIGGQDKDKDKQDCPDPHNSWDWDADPVRDIDTDIDIDIDGDDRPPPPPPDDPPPPDPDDDDDDDDPDDPDDD

pLDDT: mean 72.19, std 16.66, range [35.47, 93.31]